Protein AF-A0A835TRI2-F1 (afdb_monomer_lite)

Sequence (105 aa):
MAGHGTARHSKGLFSNIWLWRAVAGVLTAAVILISCIQFVNPPLAKDLPVCPPLELCPPGWLYFQRRCYYLSDNEADWNSSQSNCSSHNASLLVIENPQELCSTL

Radius of gyration: 35.71 Å; chains: 1; bounding box: 56×22×114 Å

InterPro domains:
  IPR016186 C-type lectin-like/link domain superfamily [G3DSA:3.10.100.10] (55-103)
  IPR016187 C-type lectin fold [SSF56436] (25-101)
  IPR050828 C-type lectin and matrix domain-containing protein [PTHR45710] (26-101)

Secondary structure (DSSP, 8-state):
-----------TTHHHHHHHHHHHHHHHHHHHHHHHHHHHS---STTS-------SS-TT-EEETTEEE---SS---HHHHHHHHHHTT--PPP--SHHHHHHH-

Structure (mmCIF, N/CA/C/O backbone):
data_AF-A0A835TRI2-F1
#
_entry.id   AF-A0A835TRI2-F1
#
loop_
_atom_site.group_PDB
_atom_site.id
_atom_site.type_symbol
_atom_site.label_atom_id
_atom_site.label_alt_id
_atom_site.label_comp_id
_atom_site.label_asym_id
_atom_site.label_entity_id
_atom_site.label_seq_id
_atom_site.pdbx_PDB_ins_code
_atom_site.Cartn_x
_atom_site.Cartn_y
_atom_site.Cartn_z
_atom_site.occupancy
_atom_site.B_iso_or_equiv
_atom_site.auth_seq_id
_atom_site.auth_comp_id
_atom_site.auth_asym_id
_atom_site.auth_atom_id
_atom_site.pdbx_PDB_model_num
ATOM 1 N N . MET A 1 1 ? -36.997 -3.831 93.552 1.00 39.84 1 MET A N 1
ATOM 2 C CA . MET A 1 1 ? -37.670 -4.167 92.278 1.00 39.84 1 MET A CA 1
ATOM 3 C C . MET A 1 1 ? -36.894 -3.522 91.138 1.00 39.84 1 MET A C 1
ATOM 5 O O . MET A 1 1 ? -36.782 -2.305 91.125 1.00 39.84 1 MET A O 1
ATOM 9 N N . ALA A 1 2 ? -36.292 -4.318 90.252 1.00 45.88 2 ALA A N 1
ATOM 10 C CA . ALA A 1 2 ? -35.548 -3.829 89.090 1.00 45.88 2 ALA A CA 1
ATOM 11 C C . ALA A 1 2 ? -36.514 -3.567 87.921 1.00 45.88 2 ALA A C 1
ATOM 13 O O . ALA A 1 2 ? -37.278 -4.456 87.554 1.00 45.88 2 ALA A O 1
ATOM 14 N N . GLY A 1 3 ? -36.492 -2.357 87.359 1.00 44.38 3 GLY A N 1
ATOM 15 C CA . GLY A 1 3 ? -37.259 -1.978 86.171 1.00 44.38 3 GLY A CA 1
ATOM 16 C C . GLY A 1 3 ? -36.320 -1.706 84.998 1.00 44.38 3 GLY A C 1
ATOM 17 O O . GLY A 1 3 ? -35.481 -0.814 85.071 1.00 44.38 3 GLY A O 1
ATOM 18 N N . HIS A 1 4 ? -36.450 -2.518 83.951 1.00 41.38 4 HIS A 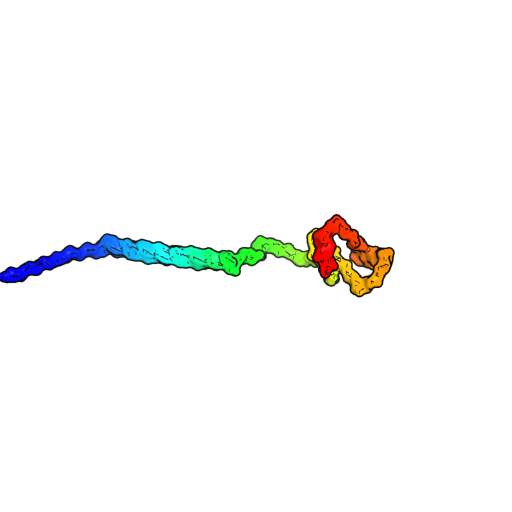N 1
ATOM 19 C CA . HIS A 1 4 ? -35.669 -2.527 82.714 1.00 41.38 4 HIS A CA 1
ATOM 20 C C . HIS A 1 4 ? -35.684 -1.179 81.968 1.00 41.38 4 HIS A C 1
ATOM 22 O O . HIS A 1 4 ? -36.738 -0.704 81.552 1.00 41.38 4 HIS A O 1
ATOM 28 N N . GLY A 1 5 ? -34.502 -0.620 81.695 1.00 54.75 5 GLY A N 1
ATOM 29 C CA . GLY A 1 5 ? -34.320 0.385 80.648 1.00 54.75 5 GLY A CA 1
ATOM 30 C C . GLY A 1 5 ? -34.296 -0.291 79.278 1.00 54.75 5 GLY A C 1
ATOM 31 O O . GLY A 1 5 ? -33.371 -1.042 78.976 1.00 54.75 5 GLY A O 1
ATOM 32 N N . THR A 1 6 ? -35.302 -0.051 78.436 1.00 50.59 6 THR A N 1
ATOM 33 C CA . THR A 1 6 ? -35.314 -0.558 77.055 1.00 50.59 6 THR A CA 1
ATOM 34 C C . THR A 1 6 ? -34.712 0.468 76.104 1.00 50.59 6 THR A C 1
ATOM 36 O O . THR A 1 6 ? -35.201 1.590 75.968 1.00 50.59 6 THR A O 1
ATOM 39 N N . ALA A 1 7 ? -33.624 0.056 75.458 1.00 52.16 7 ALA A N 1
ATOM 40 C CA . ALA A 1 7 ? -32.821 0.839 74.539 1.00 52.16 7 ALA A CA 1
ATOM 41 C C . ALA A 1 7 ? -33.583 1.282 73.278 1.00 52.16 7 ALA A C 1
ATOM 43 O O . ALA A 1 7 ? -34.372 0.552 72.678 1.00 52.16 7 ALA A O 1
ATOM 44 N N . ARG A 1 8 ? -33.256 2.504 72.858 1.00 51.72 8 ARG A N 1
ATOM 45 C CA . ARG A 1 8 ? -33.638 3.171 71.614 1.00 51.72 8 ARG A CA 1
ATOM 46 C C . ARG A 1 8 ? -33.136 2.368 70.407 1.00 51.72 8 ARG A C 1
ATOM 48 O O . ARG A 1 8 ? -31.937 2.341 70.156 1.00 51.72 8 ARG A O 1
ATOM 55 N N . HIS A 1 9 ? -34.037 1.775 69.623 1.00 46.69 9 HIS A N 1
ATOM 56 C CA . HIS A 1 9 ? -33.680 1.121 68.362 1.00 46.69 9 HIS A CA 1
ATOM 57 C C . HIS A 1 9 ? -34.183 1.934 67.157 1.00 46.69 9 HIS A C 1
ATOM 59 O O . HIS A 1 9 ? -35.222 1.646 66.569 1.00 46.69 9 HIS A O 1
ATOM 65 N N . SER A 1 10 ? -33.418 2.951 66.749 1.00 50.03 10 SER A N 1
ATOM 66 C CA . SER A 1 10 ? -33.666 3.684 65.499 1.00 50.03 10 SER A CA 1
ATOM 67 C C . SER A 1 10 ? -33.186 2.848 64.300 1.00 50.03 10 SER A C 1
ATOM 69 O O . SER A 1 10 ? -32.010 2.882 63.949 1.00 50.03 10 SER A O 1
ATOM 71 N N . LYS A 1 11 ? -34.076 2.039 63.694 1.00 55.38 11 LYS A N 1
ATOM 72 C CA . LYS A 1 11 ? -33.781 1.240 62.473 1.00 55.38 11 LYS A CA 1
ATOM 73 C C . LYS A 1 11 ? -33.930 2.016 61.157 1.00 55.38 11 LYS A C 1
ATOM 75 O O . LYS A 1 11 ? -33.648 1.458 60.107 1.00 55.38 11 LYS A O 1
ATOM 80 N N . GLY A 1 12 ? -34.374 3.274 61.183 1.00 54.62 12 GLY A N 1
ATOM 81 C CA . GLY A 1 12 ? -34.798 3.976 59.962 1.00 54.62 12 GLY A CA 1
ATOM 82 C C . GLY A 1 12 ? -33.693 4.703 59.189 1.00 54.62 12 GLY A C 1
ATOM 83 O O . GLY A 1 12 ? -33.759 4.789 57.969 1.00 54.62 12 GLY A O 1
ATOM 84 N N . LEU A 1 13 ? -32.666 5.225 59.869 1.00 52.03 13 LEU A N 1
ATOM 85 C CA . LEU A 1 13 ? -31.695 6.129 59.230 1.00 52.03 13 LEU A CA 1
ATOM 86 C C . LEU A 1 13 ? -30.474 5.400 58.640 1.00 52.03 13 LEU A C 1
ATOM 88 O O . LEU A 1 13 ? -29.912 5.828 57.637 1.00 52.03 13 LEU A O 1
ATOM 92 N N . PHE A 1 14 ? -30.093 4.262 59.227 1.00 49.81 14 PHE A N 1
A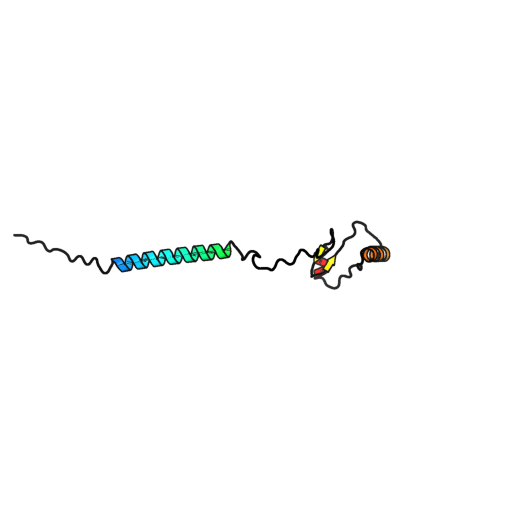TOM 93 C CA . PHE A 1 14 ? -28.928 3.479 58.801 1.00 49.81 14 PHE A CA 1
ATOM 94 C C . PHE A 1 14 ? -29.207 2.604 57.568 1.00 49.81 14 PHE A C 1
ATOM 96 O O . PHE A 1 14 ? -28.289 2.334 56.800 1.00 49.81 14 PHE A O 1
ATOM 103 N N . SER A 1 15 ? -30.466 2.213 57.333 1.00 60.00 15 SER A N 1
ATOM 104 C CA . SER A 1 15 ? -30.857 1.335 56.216 1.00 60.00 15 SER A CA 1
ATOM 105 C C . SER A 1 15 ? -30.570 1.957 54.848 1.00 60.00 15 SER A C 1
ATOM 107 O O . SER A 1 15 ? -30.081 1.286 53.944 1.00 60.00 15 SER A O 1
ATOM 109 N N . ASN A 1 16 ? -30.824 3.258 54.705 1.00 57.38 16 ASN A N 1
ATOM 110 C CA . ASN A 1 16 ? -30.589 3.966 53.452 1.00 57.38 16 ASN A CA 1
ATOM 111 C C . ASN A 1 16 ? -29.090 4.104 53.184 1.00 57.38 16 ASN A C 1
ATOM 113 O O . ASN A 1 16 ? -28.648 3.845 52.077 1.00 57.38 16 ASN A O 1
ATOM 117 N N . ILE A 1 17 ? -28.284 4.441 54.192 1.00 66.81 17 ILE A N 1
ATOM 118 C CA . ILE A 1 17 ? -26.835 4.634 54.029 1.00 66.81 17 ILE A CA 1
ATOM 119 C C . ILE A 1 17 ? -26.165 3.344 53.539 1.00 66.81 17 ILE A C 1
ATOM 121 O O . ILE A 1 17 ? -25.357 3.388 52.616 1.00 66.81 17 ILE A O 1
ATOM 125 N N . TRP A 1 18 ? -26.528 2.193 54.107 1.00 71.56 18 TRP A N 1
ATOM 126 C CA . TRP A 1 18 ? -26.027 0.894 53.647 1.00 71.56 18 TRP A CA 1
ATOM 127 C C . TRP A 1 18 ? -26.462 0.576 52.212 1.00 71.56 18 TRP A C 1
ATOM 129 O O . TRP A 1 18 ? -25.641 0.118 51.416 1.00 71.56 18 TRP A O 1
ATOM 139 N N . LEU A 1 19 ? -27.710 0.896 51.860 1.00 73.44 19 LEU A N 1
ATOM 140 C CA . LEU A 1 19 ? -28.231 0.746 50.502 1.00 73.44 19 LEU A CA 1
ATOM 141 C C . LEU A 1 19 ? -27.481 1.642 49.503 1.00 73.44 19 LEU A C 1
ATOM 143 O O . LEU A 1 19 ? -27.018 1.157 48.477 1.00 73.44 19 LEU A O 1
ATOM 147 N N . TRP A 1 20 ? -27.276 2.921 49.826 1.00 72.50 20 TRP A N 1
ATOM 148 C CA . TRP A 1 20 ? -26.535 3.876 48.994 1.00 72.50 20 TRP A CA 1
ATOM 149 C C . TRP A 1 20 ? -25.069 3.464 48.808 1.00 72.50 20 TRP A C 1
ATOM 151 O O . TRP A 1 20 ? -24.531 3.604 47.711 1.00 72.50 20 TRP A O 1
ATOM 161 N N . ARG A 1 21 ? -24.423 2.899 49.839 1.00 76.62 21 ARG A N 1
ATOM 162 C CA . ARG A 1 21 ? -23.053 2.367 49.725 1.00 76.62 21 ARG A CA 1
ATOM 163 C C . ARG A 1 21 ? -22.978 1.133 48.828 1.00 76.62 21 ARG A C 1
ATOM 165 O O . ARG A 1 21 ? -22.038 1.024 48.044 1.00 76.62 21 ARG A O 1
ATOM 172 N N . ALA A 1 22 ? -23.958 0.235 48.916 1.00 82.19 22 ALA A N 1
ATOM 173 C CA . ALA A 1 22 ? -24.047 -0.927 48.036 1.00 82.19 22 ALA A CA 1
ATOM 174 C C . ALA A 1 22 ? -24.300 -0.506 46.579 1.00 82.19 22 ALA A C 1
ATOM 176 O O . ALA A 1 22 ? -23.599 -0.965 45.681 1.00 82.19 22 ALA A O 1
ATOM 177 N N . VAL A 1 23 ? -25.225 0.432 46.352 1.00 84.94 23 VAL A N 1
ATOM 178 C CA . VAL A 1 23 ? -25.515 0.996 45.024 1.00 84.94 23 VAL A CA 1
ATOM 179 C C . VAL A 1 23 ? -24.273 1.665 44.431 1.00 84.94 23 VAL A C 1
ATOM 181 O O . VAL A 1 23 ? -23.941 1.404 43.280 1.00 84.94 23 VAL A O 1
ATOM 184 N N . ALA A 1 24 ? -23.529 2.453 45.215 1.00 86.25 24 ALA A N 1
ATOM 185 C CA . ALA A 1 24 ? -22.287 3.075 44.757 1.00 86.25 24 ALA A CA 1
ATOM 186 C C . ALA A 1 24 ? -21.230 2.038 44.335 1.00 86.25 24 ALA A C 1
ATOM 188 O O . ALA A 1 24 ? -20.598 2.208 43.296 1.00 86.25 24 ALA A O 1
ATOM 189 N N . GLY A 1 25 ? -21.070 0.949 45.096 1.00 87.62 25 GLY A N 1
ATOM 190 C CA . GLY A 1 25 ? -20.146 -0.136 44.748 1.00 87.62 25 GLY A CA 1
ATOM 191 C C . GLY A 1 25 ? -20.554 -0.911 43.489 1.00 87.62 25 GLY A C 1
ATOM 192 O O . GLY A 1 25 ? -19.706 -1.260 42.672 1.00 87.62 25 GLY A O 1
ATOM 193 N N . VAL A 1 26 ? -21.854 -1.147 43.294 1.00 89.81 26 VAL A N 1
ATOM 194 C CA . VAL A 1 26 ? -22.372 -1.792 42.075 1.00 89.81 26 VAL A CA 1
ATOM 195 C C . VAL A 1 26 ? -22.154 -0.896 40.854 1.00 89.81 26 VAL A C 1
ATOM 197 O O . VAL A 1 26 ? -21.732 -1.382 39.805 1.00 89.81 26 VAL A O 1
ATOM 200 N N . LEU A 1 27 ? -22.379 0.413 40.994 1.00 88.81 27 LEU A N 1
ATOM 201 C CA . LEU A 1 27 ? -22.157 1.381 39.920 1.00 88.81 27 LEU A CA 1
ATOM 202 C C . LEU A 1 27 ? -20.677 1.474 39.527 1.00 88.81 27 LEU A C 1
ATOM 204 O O . LEU A 1 27 ? -20.371 1.478 38.337 1.00 88.81 27 LEU A O 1
ATOM 208 N N . THR A 1 28 ? -19.748 1.495 40.488 1.00 89.31 28 THR A N 1
ATOM 209 C CA . THR A 1 28 ? -18.309 1.527 40.171 1.00 89.31 28 THR A CA 1
ATOM 210 C C . THR A 1 28 ? -17.844 0.239 39.499 1.00 89.31 28 THR A C 1
ATOM 212 O O . THR A 1 28 ? -17.131 0.306 38.499 1.00 89.31 28 THR A O 1
ATOM 215 N N . ALA A 1 29 ? -18.286 -0.927 39.981 1.00 90.44 29 ALA A N 1
ATOM 216 C CA . ALA A 1 29 ? -17.973 -2.211 39.355 1.00 90.44 29 ALA A CA 1
ATOM 217 C C . ALA A 1 29 ? -18.502 -2.289 37.911 1.00 90.44 29 ALA A C 1
ATOM 219 O O . ALA A 1 29 ? -17.780 -2.720 37.012 1.00 90.44 29 ALA A O 1
ATOM 220 N N . ALA A 1 30 ? -19.726 -1.810 37.665 1.00 89.12 30 ALA A N 1
ATOM 221 C CA . ALA A 1 30 ? -20.310 -1.752 36.327 1.00 89.12 30 ALA A CA 1
ATOM 222 C C . ALA A 1 30 ? -19.515 -0.833 35.382 1.00 89.12 30 ALA A C 1
ATOM 224 O O . ALA A 1 30 ? -19.223 -1.227 34.255 1.00 89.12 30 ALA A O 1
ATOM 225 N N . VAL A 1 31 ? -19.110 0.357 35.841 1.00 89.06 31 VAL A N 1
ATOM 226 C CA . VAL A 1 31 ? -18.294 1.295 35.044 1.00 89.06 31 VAL A CA 1
ATOM 227 C C . VAL A 1 31 ? -16.936 0.688 34.683 1.00 89.06 31 VAL A C 1
ATOM 229 O O . VAL A 1 31 ? -16.498 0.818 33.540 1.00 89.06 31 VAL A O 1
ATOM 232 N N . ILE A 1 32 ? -16.288 -0.016 35.617 1.00 89.75 32 ILE A N 1
ATOM 233 C CA . ILE A 1 32 ? -15.010 -0.700 35.366 1.00 89.75 32 ILE A CA 1
ATOM 234 C C . ILE A 1 32 ? -15.185 -1.799 34.311 1.00 89.75 32 ILE A C 1
ATOM 236 O O . ILE A 1 32 ? -14.406 -1.850 33.362 1.00 89.75 32 ILE A O 1
ATOM 240 N N . LEU A 1 33 ? -16.232 -2.628 34.417 1.00 86.62 33 LEU A N 1
ATOM 241 C CA . LEU A 1 33 ? -16.526 -3.666 33.422 1.00 86.62 33 LEU A CA 1
ATOM 242 C C . LEU A 1 33 ? -16.783 -3.069 32.032 1.00 86.62 33 LEU A C 1
ATOM 244 O O . LEU A 1 33 ? -16.206 -3.539 31.054 1.00 86.62 33 LEU A O 1
ATOM 248 N N . ILE A 1 34 ? -17.595 -2.011 31.938 1.00 85.62 34 ILE A N 1
ATOM 249 C CA . ILE A 1 34 ? -17.897 -1.327 30.669 1.00 85.62 34 ILE A CA 1
ATOM 250 C C . ILE A 1 34 ? -16.623 -0.730 30.052 1.00 85.62 34 ILE A C 1
ATOM 252 O O . ILE A 1 34 ? -16.378 -0.911 28.859 1.00 85.62 34 ILE A O 1
ATOM 256 N N . SER A 1 35 ? -15.788 -0.071 30.860 1.00 82.81 35 SER A N 1
ATOM 257 C CA . SER A 1 35 ? -14.511 0.505 30.421 1.00 82.81 35 SER A CA 1
ATOM 258 C C . SER A 1 35 ? -13.541 -0.571 29.913 1.00 82.81 35 SER A C 1
ATOM 260 O O . SER A 1 35 ? -12.967 -0.437 28.832 1.00 82.81 35 SER A O 1
ATOM 262 N N . CYS A 1 36 ? -13.426 -1.700 30.623 1.00 80.62 36 CYS A N 1
ATOM 263 C CA . CYS A 1 36 ? -12.622 -2.836 30.173 1.00 80.62 36 CYS A CA 1
ATOM 264 C C . CYS A 1 36 ? -13.124 -3.402 28.841 1.00 80.62 36 CYS A C 1
ATOM 266 O O . CYS A 1 36 ? -12.304 -3.651 27.961 1.00 80.62 36 CYS A O 1
ATOM 268 N N . ILE A 1 37 ? -14.443 -3.554 28.662 1.00 82.38 37 ILE A N 1
ATOM 269 C CA . ILE A 1 37 ? -15.050 -4.047 27.412 1.00 82.38 37 ILE A CA 1
ATOM 270 C C . ILE A 1 37 ? -14.704 -3.133 26.226 1.00 82.38 37 ILE A C 1
ATOM 272 O O . ILE A 1 37 ? -14.421 -3.638 25.139 1.00 82.38 37 ILE A O 1
ATOM 276 N N . GLN A 1 38 ? -14.672 -1.810 26.427 1.00 71.25 38 GLN A N 1
ATOM 277 C CA . GLN A 1 38 ? -14.253 -0.855 25.392 1.00 71.25 38 GLN A CA 1
ATOM 278 C C . GLN A 1 38 ? -12.750 -0.916 25.079 1.00 71.25 38 GLN A C 1
ATOM 280 O O . GLN A 1 38 ? -12.360 -0.657 23.944 1.00 71.25 38 GLN A O 1
ATOM 285 N N . PHE A 1 39 ? -11.906 -1.265 26.054 1.00 69.69 39 PHE A N 1
ATOM 286 C CA . PHE A 1 39 ? -10.460 -1.389 25.848 1.00 69.69 39 PHE A CA 1
ATOM 287 C C . PHE A 1 39 ? -10.071 -2.700 25.141 1.00 69.69 39 PHE A C 1
ATOM 289 O O . PHE A 1 39 ? -9.172 -2.695 24.304 1.00 69.69 39 PHE A O 1
ATOM 296 N N . VAL A 1 40 ? -10.751 -3.820 25.439 1.00 68.31 40 VAL A N 1
ATOM 297 C CA . VAL A 1 40 ? -10.465 -5.126 24.799 1.00 68.31 40 VAL A CA 1
ATOM 298 C C . VAL A 1 40 ? -11.109 -5.289 23.429 1.00 68.31 40 VAL A C 1
ATOM 300 O O . VAL A 1 40 ? -10.625 -6.065 22.609 1.00 68.31 40 VAL A O 1
ATOM 303 N N . ASN A 1 41 ? -12.200 -4.570 23.177 1.00 66.81 41 ASN A N 1
ATOM 304 C CA . ASN A 1 41 ? -12.850 -4.535 21.883 1.00 66.81 41 ASN A CA 1
ATOM 305 C C . ASN A 1 41 ? -12.644 -3.123 21.329 1.00 66.81 41 ASN A C 1
ATOM 307 O O . ASN A 1 41 ? -13.527 -2.279 21.515 1.00 66.81 41 ASN A O 1
ATOM 311 N N . PRO A 1 42 ? -11.514 -2.833 20.646 1.00 63.62 42 PRO A N 1
ATOM 312 C CA . PRO A 1 42 ? -11.487 -1.659 19.785 1.00 63.62 42 PRO A CA 1
ATOM 313 C C . PRO A 1 42 ? -12.757 -1.697 18.922 1.00 63.62 42 PRO A C 1
ATOM 315 O O . PRO A 1 42 ? -13.243 -2.796 18.624 1.00 63.62 42 PRO A O 1
ATOM 318 N N . PRO A 1 43 ? -13.362 -0.557 18.549 1.00 57.94 43 PRO A N 1
ATOM 319 C CA . PRO A 1 43 ? -14.426 -0.538 17.556 1.00 57.94 43 PRO A CA 1
ATOM 320 C C . PRO A 1 43 ? -13.868 -1.140 16.261 1.00 57.94 43 PRO A C 1
ATOM 322 O O . PRO A 1 43 ? -13.283 -0.470 15.419 1.00 57.94 43 PRO A O 1
ATOM 325 N N . LEU A 1 44 ? -13.991 -2.463 16.185 1.00 55.38 44 LEU A N 1
ATOM 326 C CA . LEU A 1 44 ? -13.535 -3.356 15.147 1.00 55.38 44 LEU A CA 1
ATOM 327 C C . LEU A 1 44 ? -14.351 -3.006 13.931 1.00 55.38 44 LEU A C 1
ATOM 329 O O . LEU A 1 44 ? -15.415 -3.586 13.798 1.00 55.38 44 LEU A O 1
ATOM 333 N N . ALA A 1 45 ? -13.907 -2.023 13.148 1.00 58.81 45 ALA A N 1
ATOM 334 C CA . ALA A 1 45 ? -14.202 -1.868 11.726 1.00 58.81 45 ALA A CA 1
ATOM 335 C C . ALA A 1 45 ? -15.661 -2.152 11.289 1.00 58.81 45 ALA A C 1
ATOM 337 O O . ALA A 1 45 ? -15.895 -2.548 10.155 1.00 58.81 45 ALA A O 1
ATOM 338 N N . LYS A 1 46 ? -16.641 -1.983 12.183 1.00 55.53 46 LYS A N 1
ATOM 339 C CA . LYS A 1 46 ? -18.002 -2.522 12.033 1.00 55.53 46 LYS A CA 1
ATOM 340 C C . LYS A 1 46 ? -18.965 -1.522 11.412 1.00 55.53 46 LYS A C 1
ATOM 342 O O . LYS A 1 46 ? -20.041 -1.908 10.989 1.00 55.53 46 LYS A O 1
ATOM 347 N N . ASP A 1 47 ? -18.494 -0.290 11.242 1.00 53.03 47 ASP A N 1
ATOM 348 C CA . ASP A 1 47 ? -19.162 0.779 10.503 1.00 53.03 47 ASP A CA 1
ATOM 349 C C . ASP A 1 47 ? -18.213 1.475 9.514 1.00 53.03 47 ASP A C 1
ATOM 351 O O . ASP A 1 47 ? -18.425 2.631 9.148 1.00 53.03 47 ASP A O 1
ATOM 355 N N . LEU A 1 48 ? -17.152 0.799 9.047 1.00 51.41 48 LEU A N 1
ATOM 356 C CA . LEU A 1 48 ? -16.574 1.242 7.781 1.00 51.41 48 LEU A CA 1
ATOM 357 C C . LEU A 1 48 ? -17.505 0.716 6.685 1.00 51.41 48 LEU A C 1
ATOM 359 O O . LEU A 1 48 ? -17.723 -0.498 6.651 1.00 51.41 48 LEU A O 1
ATOM 363 N N . PRO A 1 49 ? -18.063 1.563 5.797 1.00 60.34 49 PRO A N 1
ATOM 364 C CA . PRO A 1 49 ? -18.658 1.059 4.573 1.00 60.34 49 PRO A CA 1
ATOM 365 C C . PRO A 1 49 ? -17.589 0.197 3.910 1.00 60.34 49 PRO A C 1
ATOM 367 O O . PRO A 1 49 ? -16.537 0.698 3.511 1.00 60.34 49 PRO A O 1
ATOM 370 N N . VAL A 1 50 ? -17.822 -1.115 3.893 1.00 47.97 50 VAL A N 1
ATOM 371 C CA . VAL A 1 50 ? -17.023 -2.055 3.122 1.00 47.97 50 VAL A CA 1
ATOM 372 C C . VAL A 1 50 ? -17.135 -1.552 1.695 1.00 47.97 50 VAL A C 1
ATOM 374 O O . VAL A 1 50 ? -18.165 -1.719 1.042 1.00 47.97 50 VAL A O 1
ATOM 377 N N . CYS A 1 51 ? -16.098 -0.860 1.223 1.00 54.75 51 CYS A N 1
ATOM 378 C CA . CYS A 1 51 ? -15.902 -0.722 -0.203 1.00 54.75 51 CYS A CA 1
ATOM 379 C C . CYS A 1 51 ? -15.941 -2.155 -0.746 1.00 54.75 51 CYS A C 1
ATOM 381 O O . CYS A 1 51 ? -15.318 -3.030 -0.127 1.00 54.75 51 CYS A O 1
ATOM 383 N N . PRO A 1 52 ? -16.648 -2.436 -1.857 1.00 64.12 52 PRO A N 1
ATOM 384 C CA . PRO A 1 52 ? -16.431 -3.705 -2.539 1.00 64.12 52 PRO A CA 1
ATOM 385 C C . PRO A 1 52 ? -14.913 -3.888 -2.676 1.00 64.12 52 PRO A C 1
ATOM 387 O O . PRO A 1 52 ? -14.222 -2.870 -2.824 1.00 64.12 52 PRO A O 1
ATOM 390 N N . PRO A 1 53 ? -14.367 -5.114 -2.578 1.00 54.88 53 PRO A N 1
ATOM 391 C CA . PRO A 1 53 ? -12.981 -5.341 -2.933 1.00 54.88 53 PRO A CA 1
ATOM 392 C C . PRO A 1 53 ? -12.861 -5.004 -4.420 1.00 54.88 53 PRO A C 1
ATOM 394 O O . PRO A 1 53 ? -13.009 -5.846 -5.295 1.00 54.88 53 PRO A O 1
ATOM 397 N N . LEU A 1 54 ? -12.656 -3.721 -4.708 1.00 54.91 54 LEU A N 1
ATOM 398 C CA . LEU A 1 54 ? -11.846 -3.288 -5.814 1.00 54.91 54 LEU A CA 1
ATOM 399 C C . LEU A 1 54 ? -10.578 -4.092 -5.581 1.00 54.91 54 LEU A C 1
ATOM 401 O O . LEU A 1 54 ? -9.970 -3.957 -4.516 1.00 54.91 54 LEU A O 1
ATOM 405 N N . GLU A 1 55 ? -10.249 -5.009 -6.481 1.00 57.44 55 GLU A N 1
ATOM 406 C CA . GLU A 1 55 ? -8.884 -5.503 -6.570 1.00 57.44 55 GLU A CA 1
ATOM 407 C C . GLU A 1 55 ? -8.017 -4.250 -6.703 1.00 57.44 55 GLU A C 1
ATOM 409 O O . GLU A 1 55 ? -7.884 -3.678 -7.781 1.00 57.44 55 GLU A O 1
ATOM 414 N N . LEU A 1 56 ? -7.555 -3.725 -5.563 1.00 73.12 56 LEU A N 1
ATOM 415 C CA . LEU A 1 56 ? -6.827 -2.461 -5.499 1.00 73.12 56 LEU A CA 1
ATOM 416 C C . LEU A 1 56 ? -5.584 -2.575 -6.376 1.00 73.12 56 LEU A C 1
ATOM 418 O O . LEU A 1 56 ? -5.177 -1.586 -6.973 1.00 73.12 56 LEU A O 1
ATOM 422 N N . CYS A 1 57 ? -5.058 -3.800 -6.476 1.00 83.12 57 CYS A N 1
ATOM 423 C CA . CYS A 1 57 ? -4.024 -4.221 -7.392 1.00 83.12 57 CYS A CA 1
ATOM 424 C C . CYS A 1 57 ? -4.352 -5.600 -7.989 1.00 83.12 57 CYS A C 1
ATOM 426 O O . CYS A 1 57 ? -5.058 -6.383 -7.344 1.00 83.12 57 CYS A O 1
ATOM 428 N N . PRO A 1 58 ? -3.796 -5.931 -9.168 1.00 86.06 58 PRO A N 1
ATOM 429 C CA . PRO A 1 58 ? -3.872 -7.278 -9.721 1.00 86.06 58 PRO A CA 1
ATOM 430 C C . PRO A 1 58 ? -3.239 -8.331 -8.787 1.00 86.06 58 PRO A C 1
ATOM 432 O O . PRO A 1 58 ? -2.401 -7.993 -7.943 1.00 86.06 58 PRO A O 1
ATOM 435 N N . PRO A 1 59 ? -3.575 -9.624 -8.943 1.00 85.00 59 PRO A N 1
ATOM 436 C CA . PRO A 1 59 ? -2.963 -10.700 -8.166 1.00 85.00 59 PRO A CA 1
ATOM 437 C C . PRO A 1 59 ? -1.431 -10.706 -8.281 1.00 85.00 59 PRO A C 1
ATOM 439 O O . PRO A 1 59 ? -0.887 -10.606 -9.378 1.00 85.00 59 PRO A O 1
ATOM 442 N N . GLY A 1 60 ? -0.735 -10.845 -7.148 1.00 84.56 60 GLY A N 1
ATOM 443 C CA . GLY A 1 60 ? 0.735 -10.855 -7.097 1.00 84.56 60 GLY A CA 1
ATOM 444 C C . GLY A 1 60 ? 1.395 -9.471 -7.021 1.00 84.56 60 GLY A C 1
ATOM 445 O O . GLY A 1 60 ? 2.613 -9.381 -7.127 1.00 84.56 60 GLY A O 1
ATOM 446 N N . TRP A 1 61 ? 0.616 -8.402 -6.828 1.00 89.31 61 TRP A N 1
ATOM 447 C CA . TRP A 1 61 ? 1.120 -7.035 -6.667 1.00 89.31 61 TRP A CA 1
ATOM 448 C C . TRP A 1 61 ? 1.031 -6.577 -5.208 1.00 89.31 61 TRP A C 1
ATOM 450 O O . TRP A 1 61 ? 0.091 -6.907 -4.484 1.00 89.31 61 TRP A O 1
ATOM 460 N N . LEU A 1 62 ? 1.999 -5.766 -4.791 1.00 86.12 62 LEU A N 1
ATOM 461 C CA . LEU A 1 62 ? 2.062 -5.149 -3.470 1.00 86.12 62 LEU A CA 1
ATOM 462 C C . LEU A 1 62 ? 1.313 -3.813 -3.483 1.00 86.12 62 LEU A C 1
ATOM 464 O O . LEU A 1 62 ? 1.585 -2.959 -4.324 1.00 86.12 62 LEU A O 1
ATOM 468 N N . TYR A 1 63 ? 0.395 -3.607 -2.539 1.00 83.81 63 TYR A N 1
ATOM 469 C CA . TYR A 1 63 ? -0.309 -2.334 -2.374 1.00 83.81 63 TYR A CA 1
ATOM 470 C C . TYR A 1 63 ? 0.348 -1.488 -1.281 1.00 83.81 63 TYR A C 1
ATOM 472 O O . TYR A 1 63 ? 0.352 -1.869 -0.109 1.00 83.81 63 TYR A O 1
ATOM 480 N N . PHE A 1 64 ? 0.856 -0.312 -1.645 1.00 82.50 64 PHE A N 1
ATOM 481 C CA . PHE A 1 64 ? 1.439 0.645 -0.703 1.00 82.50 64 PHE A CA 1
ATOM 482 C C . PHE A 1 64 ? 1.136 2.080 -1.146 1.00 82.50 64 PHE A C 1
ATOM 484 O O . PHE A 1 64 ? 1.160 2.385 -2.332 1.00 82.50 64 PHE A O 1
ATOM 491 N N . GLN A 1 65 ? 0.793 2.971 -0.208 1.00 80.94 65 GLN A N 1
ATOM 492 C CA . GLN A 1 65 ? 0.538 4.400 -0.483 1.00 80.94 65 GLN A CA 1
ATOM 493 C C . GLN A 1 65 ? -0.404 4.676 -1.679 1.00 80.94 65 GLN A C 1
ATOM 495 O O . GLN A 1 65 ? -0.192 5.605 -2.455 1.00 80.94 65 GLN A O 1
ATOM 500 N N . ARG A 1 66 ? -1.476 3.880 -1.826 1.00 81.44 66 ARG A N 1
ATOM 501 C CA . ARG A 1 66 ? -2.437 3.963 -2.949 1.00 81.44 66 ARG A CA 1
ATOM 502 C C . ARG A 1 66 ? -1.844 3.662 -4.333 1.00 81.44 66 ARG A C 1
ATOM 504 O O . ARG A 1 66 ? -2.413 4.070 -5.342 1.00 81.44 66 ARG A O 1
ATOM 511 N N . ARG A 1 67 ? -0.720 2.950 -4.384 1.00 83.38 67 ARG A N 1
ATOM 512 C CA . ARG A 1 67 ? -0.066 2.466 -5.601 1.00 83.38 67 ARG A CA 1
ATOM 513 C C . ARG A 1 67 ? 0.127 0.954 -5.531 1.00 83.38 67 ARG A C 1
ATOM 515 O O . ARG A 1 67 ? 0.139 0.367 -4.450 1.00 83.38 67 ARG A O 1
ATOM 522 N N . CYS A 1 68 ? 0.276 0.354 -6.706 1.00 88.25 68 CYS A N 1
ATOM 523 C CA . CYS A 1 68 ? 0.530 -1.066 -6.887 1.00 88.25 68 CYS A CA 1
ATOM 524 C C . CYS A 1 68 ? 1.940 -1.270 -7.421 1.00 88.25 68 CYS A C 1
ATOM 526 O O . CYS A 1 68 ? 2.313 -0.648 -8.416 1.00 88.25 68 CYS A O 1
ATOM 528 N N . TYR A 1 69 ? 2.691 -2.159 -6.786 1.00 88.31 69 TYR A N 1
ATOM 529 C CA . TYR A 1 69 ? 4.072 -2.463 -7.130 1.00 88.31 69 TYR A CA 1
ATOM 530 C C . TYR A 1 69 ? 4.196 -3.933 -7.510 1.00 88.31 69 TYR A C 1
ATOM 532 O O . TYR A 1 69 ? 3.660 -4.808 -6.831 1.00 88.31 69 TYR A O 1
ATOM 540 N N . TYR A 1 70 ? 4.911 -4.195 -8.596 1.00 89.31 70 TYR A N 1
ATOM 541 C CA . TYR A 1 70 ? 5.229 -5.538 -9.056 1.00 89.31 70 TYR A CA 1
ATOM 542 C C . TYR A 1 70 ? 6.737 -5.715 -9.049 1.00 89.31 70 TYR A C 1
ATOM 544 O O . TYR A 1 70 ? 7.461 -4.883 -9.598 1.00 89.31 70 TYR A O 1
ATOM 552 N N . LEU A 1 71 ? 7.189 -6.801 -8.433 1.00 88.88 71 LEU A N 1
ATOM 553 C CA . LEU A 1 71 ? 8.582 -7.208 -8.447 1.00 88.88 71 LEU A CA 1
ATOM 554 C C . LEU A 1 71 ? 8.708 -8.402 -9.389 1.00 88.88 71 LEU A C 1
ATOM 556 O O . LEU A 1 71 ? 8.017 -9.403 -9.209 1.00 88.88 71 LEU A O 1
ATOM 560 N N . SER A 1 72 ? 9.558 -8.286 -10.407 1.00 88.12 72 SER A N 1
ATOM 561 C CA . SER A 1 72 ? 9.861 -9.419 -11.274 1.00 88.12 72 SER A CA 1
ATOM 562 C C . SER A 1 72 ? 10.747 -10.420 -10.540 1.00 88.12 72 SER A C 1
ATOM 564 O O . SER A 1 72 ? 11.726 -10.034 -9.909 1.00 88.12 72 SER A O 1
ATOM 566 N N . ASP A 1 73 ? 10.456 -11.710 -10.698 1.00 87.88 73 ASP A N 1
ATOM 567 C CA . ASP A 1 73 ? 11.286 -12.783 -10.132 1.00 87.88 73 ASP A CA 1
ATOM 568 C C . ASP A 1 73 ? 12.680 -12.863 -10.782 1.00 87.88 73 ASP A C 1
ATOM 570 O O . ASP A 1 73 ? 13.616 -13.412 -10.206 1.00 87.88 73 ASP A O 1
ATOM 574 N N . ASN A 1 74 ? 12.820 -12.318 -11.995 1.00 89.50 74 ASN A N 1
ATOM 575 C CA . ASN A 1 74 ? 14.055 -12.335 -12.771 1.00 89.50 74 ASN A CA 1
ATOM 576 C C . ASN A 1 74 ? 14.757 -10.975 -12.736 1.00 89.50 74 ASN A C 1
ATOM 578 O O . ASN A 1 74 ? 14.113 -9.931 -12.867 1.00 89.50 74 ASN A O 1
ATOM 582 N N . GLU A 1 75 ? 16.087 -11.009 -12.651 1.00 90.69 75 GLU A N 1
ATOM 583 C CA . GLU A 1 75 ? 16.947 -9.847 -12.869 1.00 90.69 75 GLU A CA 1
ATOM 584 C C . GLU A 1 75 ? 17.038 -9.531 -14.369 1.00 90.69 75 GLU A C 1
ATOM 586 O O . GLU A 1 75 ? 17.172 -10.430 -15.205 1.00 90.69 75 GLU A O 1
ATOM 591 N N . ALA A 1 76 ? 16.960 -8.250 -14.718 1.00 91.81 76 ALA A N 1
ATOM 592 C CA . ALA A 1 76 ? 17.063 -7.778 -16.091 1.00 91.81 76 ALA A CA 1
ATOM 593 C C . ALA A 1 76 ? 17.714 -6.389 -16.133 1.00 91.81 76 ALA A C 1
ATOM 595 O O . ALA A 1 76 ? 17.683 -5.641 -15.155 1.00 91.81 76 ALA A O 1
ATOM 596 N N . ASP A 1 77 ? 18.281 -6.017 -17.284 1.00 94.75 77 ASP A N 1
ATOM 597 C CA . ASP A 1 77 ? 18.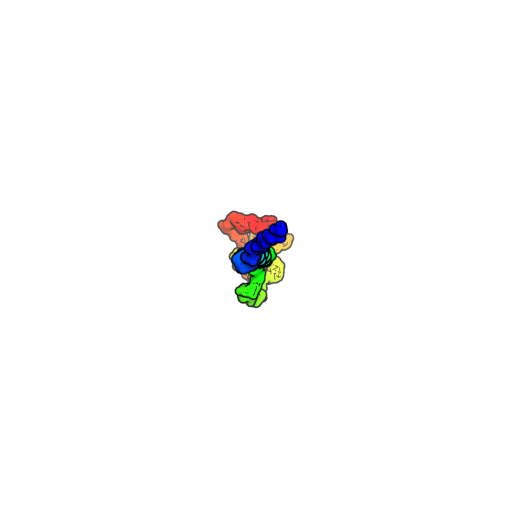756 -4.651 -17.498 1.00 94.75 77 ASP A CA 1
ATOM 598 C C . ASP A 1 77 ? 17.594 -3.637 -17.440 1.00 94.75 77 ASP A C 1
ATOM 600 O O . ASP A 1 77 ? 16.413 -3.991 -17.519 1.00 94.75 77 ASP A O 1
ATOM 604 N N . TRP A 1 78 ? 17.926 -2.352 -17.309 1.00 91.19 78 TRP A N 1
ATOM 605 C CA . TRP A 1 78 ? 16.941 -1.276 -17.167 1.00 91.19 78 TRP A CA 1
ATOM 606 C C . TRP A 1 78 ? 15.913 -1.231 -18.307 1.00 91.19 78 TRP A C 1
ATOM 608 O O . TRP A 1 78 ? 14.717 -1.059 -18.066 1.00 91.19 78 TRP A O 1
ATOM 618 N N . ASN A 1 79 ? 16.362 -1.393 -19.553 1.00 95.06 79 ASN A N 1
ATOM 619 C CA . ASN A 1 79 ? 15.504 -1.255 -20.725 1.00 95.06 79 ASN A CA 1
ATOM 620 C C . ASN A 1 79 ? 14.556 -2.457 -20.852 1.00 95.06 79 ASN A C 1
ATOM 622 O O . ASN A 1 79 ? 13.361 -2.293 -21.111 1.00 95.06 79 ASN A O 1
ATOM 626 N N . SER A 1 80 ? 15.077 -3.655 -20.595 1.00 94.19 80 SER A N 1
ATOM 627 C CA . SER A 1 80 ? 14.304 -4.894 -20.514 1.00 94.19 80 SER A CA 1
ATOM 628 C C . SER A 1 80 ? 13.274 -4.841 -19.380 1.00 94.19 80 SER A C 1
ATOM 630 O O . SER A 1 80 ? 12.110 -5.187 -19.591 1.00 94.19 80 SER A O 1
ATOM 632 N N . SER A 1 81 ? 13.658 -4.325 -18.210 1.00 93.81 81 SER A N 1
ATOM 633 C CA . SER A 1 81 ? 12.761 -4.150 -17.058 1.00 93.81 81 SER A CA 1
ATOM 634 C C . SER A 1 81 ? 11.631 -3.163 -17.354 1.00 93.81 81 SER A C 1
ATOM 636 O O . SER A 1 81 ? 10.467 -3.455 -17.087 1.00 93.81 81 SER A O 1
ATOM 638 N N . GLN A 1 82 ? 11.942 -2.022 -17.978 1.00 93.94 82 GLN A N 1
ATOM 639 C CA . GLN A 1 82 ? 10.936 -1.039 -18.385 1.00 93.94 82 GLN A CA 1
ATOM 640 C C . GLN A 1 82 ? 9.953 -1.619 -19.409 1.00 93.94 82 GLN A C 1
ATOM 642 O O . GLN A 1 82 ? 8.746 -1.420 -19.271 1.00 93.94 82 GLN A O 1
ATOM 647 N N . SER A 1 83 ? 10.449 -2.363 -20.402 1.00 94.38 83 SER A N 1
ATOM 648 C CA . SER A 1 83 ? 9.604 -3.060 -21.380 1.00 94.38 83 SER A CA 1
ATOM 649 C C . SER A 1 83 ? 8.671 -4.072 -20.703 1.00 94.38 83 SER A C 1
ATOM 651 O O . SER A 1 83 ? 7.472 -4.106 -20.991 1.00 94.38 83 SER A O 1
ATOM 653 N N . ASN A 1 84 ? 9.190 -4.837 -19.736 1.00 93.56 84 ASN A N 1
ATOM 654 C CA . ASN A 1 84 ? 8.405 -5.796 -18.963 1.00 93.56 84 ASN A CA 1
ATOM 655 C C . ASN A 1 84 ? 7.288 -5.104 -18.161 1.00 93.56 84 ASN A C 1
ATOM 657 O O . ASN A 1 84 ? 6.122 -5.478 -18.283 1.00 93.56 84 ASN A O 1
ATOM 661 N N . CYS A 1 85 ? 7.603 -4.033 -17.424 1.00 92.62 85 CYS A N 1
ATOM 662 C CA . CYS A 1 85 ? 6.594 -3.239 -16.716 1.00 92.62 85 CYS A CA 1
ATOM 663 C C . CYS A 1 85 ? 5.527 -2.685 -17.673 1.00 92.62 85 CYS A C 1
ATOM 665 O O . CYS A 1 85 ? 4.333 -2.763 -17.377 1.00 92.62 85 CYS A O 1
ATOM 667 N N . SER A 1 86 ? 5.933 -2.187 -18.845 1.00 93.75 86 SER A N 1
ATOM 668 C CA . SER A 1 86 ? 5.004 -1.664 -19.851 1.00 93.75 86 SER A CA 1
ATOM 669 C C . SER A 1 86 ? 4.084 -2.737 -20.4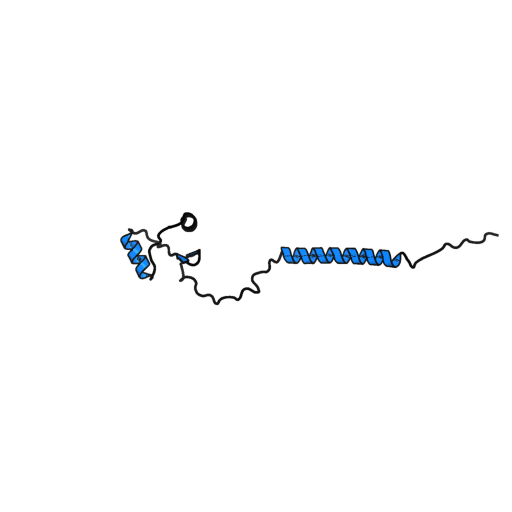35 1.00 93.75 86 SER A C 1
ATOM 671 O O . SER A 1 86 ? 2.924 -2.437 -20.717 1.00 93.75 86 SER A O 1
ATOM 673 N N . SER A 1 87 ? 4.536 -3.992 -20.535 1.00 93.44 87 SER A N 1
ATOM 674 C CA . SER A 1 87 ? 3.675 -5.119 -20.928 1.00 93.44 87 SER A CA 1
ATOM 675 C C . SER A 1 87 ? 2.533 -5.377 -19.932 1.00 93.44 87 SER A C 1
ATOM 677 O O . SER A 1 87 ? 1.469 -5.861 -20.315 1.00 93.44 87 SER A O 1
ATOM 679 N N . HIS A 1 88 ? 2.718 -4.980 -18.669 1.00 90.06 88 HIS A N 1
ATOM 680 C CA . HIS A 1 88 ? 1.717 -5.053 -17.605 1.00 90.06 88 HIS A CA 1
ATOM 681 C C . HIS A 1 88 ? 0.912 -3.747 -17.437 1.00 90.06 88 HIS A C 1
ATOM 683 O O . HIS A 1 88 ? 0.256 -3.561 -16.413 1.00 90.06 88 HIS A O 1
ATOM 689 N N . ASN A 1 89 ? 0.949 -2.829 -18.415 1.00 90.75 89 ASN A N 1
ATOM 690 C CA . ASN A 1 89 ? 0.369 -1.479 -18.318 1.00 90.75 89 ASN A CA 1
ATOM 691 C C . ASN A 1 89 ? 0.891 -0.668 -17.112 1.00 90.75 89 ASN A C 1
ATOM 693 O O . ASN A 1 89 ? 0.173 0.165 -16.555 1.00 90.75 89 ASN A O 1
ATOM 697 N N . ALA A 1 90 ? 2.141 -0.905 -16.710 1.00 91.12 90 ALA A N 1
ATOM 698 C CA . ALA A 1 90 ? 2.816 -0.200 -15.630 1.00 91.12 90 ALA A CA 1
ATOM 699 C C . ALA 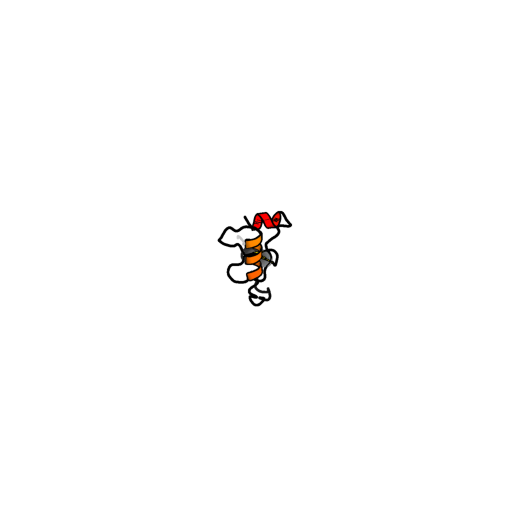A 1 90 ? 4.112 0.468 -16.113 1.00 91.12 90 ALA A C 1
ATOM 701 O O . ALA A 1 90 ? 4.580 0.270 -17.237 1.00 91.12 90 ALA A O 1
ATOM 702 N N . SER A 1 91 ? 4.708 1.266 -15.235 1.00 92.00 91 SER A N 1
ATOM 703 C CA . SER A 1 91 ? 6.007 1.901 -15.456 1.00 92.00 91 SER A CA 1
ATOM 704 C C . SER A 1 91 ? 7.019 1.351 -14.466 1.00 92.00 91 SER A C 1
ATOM 706 O O . SER A 1 91 ? 6.644 0.952 -13.361 1.00 92.00 91 SER A O 1
ATOM 708 N N . LEU A 1 92 ? 8.294 1.337 -14.855 1.00 92.62 92 LEU A N 1
ATOM 709 C CA . LEU A 1 92 ? 9.361 0.931 -13.952 1.00 92.62 92 LEU A CA 1
ATOM 710 C C . LEU A 1 92 ? 9.398 1.878 -12.747 1.00 92.62 92 LEU A C 1
ATOM 712 O O . LEU A 1 92 ? 9.290 3.097 -12.902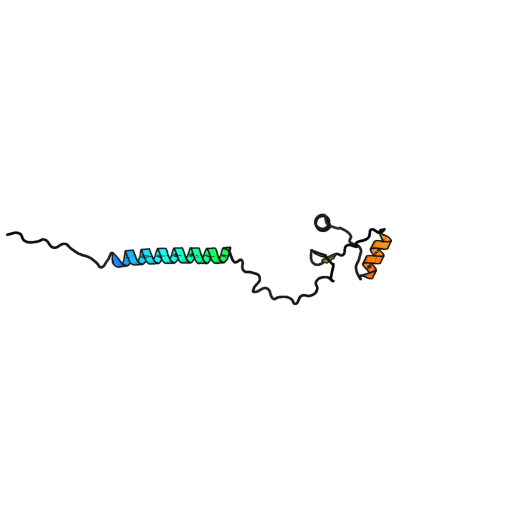 1.00 92.62 92 LEU A O 1
ATOM 716 N N . LEU A 1 93 ? 9.509 1.307 -11.548 1.00 89.00 93 LEU A N 1
ATOM 717 C CA . LEU A 1 93 ? 9.508 2.075 -10.310 1.00 89.00 93 LEU A CA 1
ATOM 718 C C . LEU A 1 93 ? 10.725 3.005 -10.259 1.00 89.00 93 LEU A C 1
ATOM 720 O O . LEU A 1 93 ? 11.867 2.550 -10.270 1.00 89.00 93 LEU A O 1
ATOM 724 N N . VAL A 1 94 ? 10.467 4.304 -10.132 1.00 85.88 94 VAL A N 1
ATOM 725 C CA . VAL A 1 94 ? 11.470 5.307 -9.770 1.00 85.88 94 VAL A CA 1
ATOM 726 C C . VAL A 1 94 ? 11.235 5.663 -8.310 1.00 85.88 94 VAL A C 1
ATOM 728 O O . VAL A 1 94 ? 10.166 6.149 -7.959 1.00 85.88 94 VAL A O 1
ATOM 731 N N . ILE A 1 95 ? 12.216 5.373 -7.459 1.00 81.19 95 ILE A N 1
ATOM 732 C CA . ILE A 1 95 ? 12.137 5.655 -6.024 1.00 81.19 95 ILE A CA 1
ATOM 733 C C . ILE A 1 95 ? 12.374 7.151 -5.825 1.00 81.19 95 ILE A C 1
ATOM 735 O O . ILE A 1 95 ? 13.493 7.636 -6.003 1.00 81.19 95 ILE A O 1
ATOM 739 N N . GLU A 1 96 ? 11.326 7.882 -5.457 1.00 77.50 96 GLU A N 1
ATOM 740 C CA . GLU A 1 96 ? 11.396 9.337 -5.251 1.00 77.50 96 GLU A CA 1
ATOM 741 C C . GLU A 1 96 ? 11.589 9.706 -3.771 1.00 77.50 96 GLU A C 1
ATOM 743 O O . GLU A 1 96 ? 12.014 10.818 -3.455 1.00 77.50 96 GLU A O 1
ATOM 748 N N . ASN A 1 97 ? 11.300 8.779 -2.848 1.00 75.62 97 ASN A N 1
ATOM 749 C CA . ASN A 1 97 ? 11.307 9.029 -1.407 1.00 75.62 97 ASN A CA 1
ATOM 750 C C . ASN A 1 97 ? 12.013 7.896 -0.631 1.00 75.62 97 ASN A C 1
ATOM 752 O O . ASN A 1 97 ? 11.718 6.727 -0.883 1.00 75.62 97 ASN A O 1
ATOM 756 N N . PRO A 1 98 ? 12.883 8.183 0.361 1.00 70.81 98 PRO A N 1
ATOM 757 C CA . PRO A 1 98 ? 13.499 7.153 1.209 1.00 70.81 98 PRO A CA 1
ATOM 758 C C . PRO A 1 98 ? 12.505 6.194 1.886 1.00 70.81 98 PRO A C 1
ATOM 760 O O . PRO A 1 98 ? 12.833 5.031 2.111 1.00 70.81 98 PRO A O 1
ATOM 763 N N . GLN A 1 99 ? 11.280 6.637 2.175 1.00 66.94 99 GLN A N 1
ATOM 764 C CA . GLN A 1 99 ? 10.232 5.780 2.735 1.00 66.94 99 GLN A CA 1
ATOM 765 C C . GLN A 1 99 ? 9.785 4.680 1.762 1.00 66.94 99 GLN A C 1
ATOM 767 O O . GLN A 1 99 ? 9.393 3.612 2.221 1.00 66.94 99 GLN A O 1
ATOM 772 N N . GLU A 1 100 ? 9.852 4.920 0.447 1.00 61.44 100 GLU A N 1
ATOM 773 C CA . GLU A 1 100 ? 9.551 3.895 -0.558 1.00 61.44 100 GLU A CA 1
ATOM 774 C C . GLU A 1 100 ? 10.645 2.828 -0.573 1.00 61.44 100 GLU A C 1
ATOM 776 O O . GLU A 1 100 ? 10.326 1.646 -0.575 1.00 61.44 100 GLU A O 1
ATOM 781 N N . LEU A 1 101 ? 11.918 3.223 -0.460 1.00 64.44 101 LEU A N 1
ATOM 782 C CA . LEU A 1 101 ? 13.049 2.290 -0.425 1.00 64.44 101 LEU A CA 1
ATOM 783 C C . LEU A 1 101 ? 12.932 1.269 0.719 1.00 64.44 101 LEU A C 1
ATOM 785 O O . LEU A 1 101 ? 13.160 0.084 0.504 1.00 64.44 101 LEU A O 1
ATOM 789 N N . CYS A 1 102 ? 12.543 1.711 1.920 1.00 60.62 102 CYS A N 1
ATOM 790 C CA . CYS A 1 102 ? 12.358 0.816 3.069 1.00 60.62 102 CYS A CA 1
ATOM 791 C C . CYS A 1 102 ? 11.166 -0.141 2.928 1.00 60.62 102 CYS A C 1
ATOM 793 O O . CYS A 1 102 ? 11.101 -1.115 3.666 1.00 60.62 102 CYS A O 1
ATOM 795 N N . SER A 1 103 ? 10.208 0.148 2.044 1.00 57.88 103 SER A N 1
ATOM 796 C CA . SER A 1 103 ? 9.074 -0.748 1.778 1.00 57.88 103 SER A CA 1
ATOM 797 C C . SER A 1 103 ? 9.340 -1.761 0.660 1.00 57.88 103 SER A C 1
ATOM 799 O O . SER A 1 103 ? 8.582 -2.720 0.534 1.00 57.88 103 SER A O 1
ATOM 801 N N . THR A 1 104 ? 10.390 -1.554 -0.144 1.00 58.06 104 THR A N 1
ATOM 802 C CA . THR A 1 104 ? 10.807 -2.453 -1.237 1.00 58.06 104 THR A CA 1
ATOM 803 C C . THR A 1 104 ? 11.930 -3.422 -0.837 1.00 58.06 104 THR A C 1
ATOM 805 O O . THR A 1 104 ? 12.269 -4.293 -1.637 1.00 58.06 104 THR A O 1
ATOM 808 N N . LEU A 1 105 ? 12.517 -3.248 0.355 1.00 51.94 105 LEU A N 1
ATOM 809 C CA . LEU A 1 105 ? 13.533 -4.111 0.982 1.00 51.94 105 LEU A CA 1
ATOM 810 C C . LEU A 1 105 ? 12.893 -5.063 1.998 1.00 51.94 105 LEU A C 1
ATOM 812 O O . LEU A 1 105 ? 13.361 -6.220 2.071 1.00 51.94 105 LEU A O 1
#

Organism: NCBI:txid245042

pLDDT: mean 74.38, std 16.27, range [39.84, 95.06]

Foldseek 3Di:
DDDDDDDDDPPDPVVVVVVVVVVVVVVVVVVVVVVVVCVVDPVPCPPDPPDPPPVLDDPQWDDDPSDTHHDDPDDDDPVVQQVVQVVVVHGDDDDPDPVVVVVVD